Protein AF-A0A928X9R9-F1 (afdb_monomer_lite)

Radius of gyration: 43.51 Å; chains: 1; bounding box: 102×34×97 Å

pLDDT: mean 70.81, std 17.7, range [36.81, 93.69]

Secondary structure (DSSP, 8-state):
-----------S-----------------------TTHHHHHHHHHHHHHHHHHHHHT-------S-S-----------SPPP--EEE-TTS-EEEGGGGTTS--------TT-HHHHHHHHHHHHHHHHHT-----

Sequence (137 aa):
MRIGLRNTLQCVDSVRRAPPSWGRASGAESARKSPSFIPALIRASLILLFVIAAPWAHADERHQNHALLPFIVQPVNESGPAPDIRLKDLDGIERSLSDFRGKTVLLHFWASWCEPCRQEFPALSKLASISGTKAWS

Foldseek 3Di:
DDDDDDDDDDDDDDDDDDDDDDDDDDDDDPPPDPDPCVVVVVVVVVVVCCVVPVVVVPPPPPPDPDDPDCPVPPPPPDPDDDDFDWDQAPVRDIDTPVVQPPHDDDDDDDDPPPPVVVVCVVVVVVVCVVVVHDDGD

Structure (mmCIF, N/CA/C/O backbone):
data_AF-A0A928X9R9-F1
#
_entry.id   AF-A0A928X9R9-F1
#
loop_
_atom_site.group_PDB
_atom_site.id
_atom_site.type_symbol
_atom_site.label_atom_id
_atom_site.label_alt_id
_atom_site.label_comp_id
_atom_site.label_asym_id
_atom_site.label_entity_id
_atom_site.label_seq_id
_atom_site.pdbx_PDB_ins_code
_atom_site.Cartn_x
_atom_site.Cartn_y
_atom_site.Cartn_z
_atom_site.occupancy
_atom_site.B_iso_or_equiv
_atom_site.auth_seq_id
_atom_site.auth_comp_id
_atom_site.auth_asym_id
_atom_site.auth_atom_id
_atom_site.pdbx_PDB_model_num
ATOM 1 N N . MET A 1 1 ? 81.973 -6.493 -27.298 1.00 36.81 1 MET A N 1
ATOM 2 C CA . MET A 1 1 ? 83.191 -6.224 -28.091 1.00 36.81 1 MET A CA 1
ATOM 3 C C . MET A 1 1 ? 82.766 -5.862 -29.511 1.00 36.81 1 MET A C 1
ATOM 5 O O . MET A 1 1 ? 82.230 -6.709 -30.207 1.00 36.81 1 MET A O 1
ATOM 9 N N . ARG A 1 2 ? 82.867 -4.581 -29.892 1.00 49.31 2 ARG A N 1
ATOM 10 C CA . ARG A 1 2 ? 82.654 -4.102 -31.271 1.00 49.31 2 ARG A CA 1
ATOM 11 C C . ARG A 1 2 ? 83.904 -4.416 -32.082 1.00 49.31 2 ARG A C 1
ATOM 13 O O . ARG A 1 2 ? 84.927 -3.861 -31.707 1.00 49.31 2 ARG A O 1
ATOM 20 N N . ILE A 1 3 ? 83.809 -5.159 -33.185 1.00 44.78 3 ILE A N 1
ATOM 21 C CA . ILE A 1 3 ? 84.692 -5.000 -34.356 1.00 44.78 3 ILE A CA 1
ATOM 22 C C . ILE A 1 3 ? 83.902 -5.428 -35.606 1.00 44.78 3 ILE A C 1
ATOM 24 O O . ILE A 1 3 ? 83.446 -6.563 -35.691 1.00 44.78 3 ILE A O 1
ATOM 28 N N . GLY A 1 4 ? 83.696 -4.504 -36.547 1.00 44.50 4 GLY A N 1
ATOM 29 C CA . GLY A 1 4 ? 83.251 -4.801 -37.915 1.00 44.50 4 GLY A CA 1
ATOM 30 C C . GLY A 1 4 ? 84.424 -4.764 -38.892 1.00 44.50 4 GLY A C 1
ATOM 31 O O . GLY A 1 4 ? 85.479 -4.293 -38.497 1.00 44.50 4 GLY A O 1
ATOM 32 N N . LEU A 1 5 ? 84.218 -5.214 -40.139 1.00 45.34 5 LEU A N 1
ATOM 33 C CA . LEU A 1 5 ? 84.987 -4.918 -41.375 1.00 45.34 5 LEU A CA 1
ATOM 34 C C . LEU A 1 5 ? 84.388 -5.794 -42.506 1.00 45.34 5 LEU A C 1
ATOM 36 O O . LEU A 1 5 ? 84.418 -7.011 -42.415 1.00 45.34 5 LEU A O 1
ATOM 40 N N . ARG A 1 6 ? 83.550 -5.270 -43.410 1.00 52.66 6 ARG A N 1
ATOM 41 C CA . ARG A 1 6 ? 83.876 -4.758 -44.762 1.00 52.66 6 ARG A CA 1
ATOM 42 C C . ARG A 1 6 ? 84.756 -5.674 -45.648 1.00 52.66 6 ARG A C 1
ATOM 44 O O . ARG A 1 6 ? 85.968 -5.661 -45.514 1.00 52.66 6 ARG A O 1
ATOM 51 N N . ASN A 1 7 ? 84.084 -6.312 -46.619 1.00 56.06 7 ASN A N 1
ATOM 52 C CA . ASN A 1 7 ? 84.258 -6.158 -48.080 1.00 56.06 7 ASN A CA 1
ATOM 53 C C . ASN A 1 7 ? 85.589 -6.576 -48.742 1.00 56.06 7 ASN A C 1
ATOM 55 O O . ASN A 1 7 ? 86.542 -5.830 -48.590 1.00 56.06 7 ASN A O 1
ATOM 59 N N . THR A 1 8 ? 85.598 -7.624 -49.592 1.00 50.47 8 THR A N 1
ATOM 60 C CA . THR A 1 8 ? 86.614 -7.854 -50.663 1.00 50.47 8 THR A CA 1
ATOM 61 C C . THR A 1 8 ? 86.299 -9.059 -51.585 1.00 50.47 8 THR A C 1
ATOM 63 O O . THR A 1 8 ? 87.101 -9.974 -51.684 1.00 50.47 8 THR A O 1
ATOM 66 N N . LEU A 1 9 ? 85.170 -9.086 -52.304 1.00 49.69 9 LEU A N 1
ATOM 67 C CA . LEU A 1 9 ? 85.023 -9.929 -53.518 1.00 49.69 9 LEU A CA 1
ATOM 68 C C . LEU A 1 9 ? 84.020 -9.267 -54.497 1.00 49.69 9 LEU A C 1
ATOM 70 O O . LEU A 1 9 ? 82.897 -9.722 -54.668 1.00 49.69 9 LEU A O 1
ATOM 74 N N . GLN A 1 10 ? 84.275 -8.053 -54.994 1.00 46.72 10 GLN A N 1
ATOM 75 C CA . GLN A 1 10 ? 84.737 -7.827 -56.380 1.00 46.72 10 GLN A CA 1
ATOM 76 C C . GLN A 1 10 ? 85.434 -9.036 -57.031 1.00 46.72 10 GLN A C 1
ATOM 78 O O . GLN A 1 10 ? 86.386 -9.541 -56.451 1.00 46.72 10 GLN A O 1
ATOM 83 N N . CYS A 1 11 ? 85.033 -9.439 -58.249 1.00 41.41 11 CYS A N 1
ATOM 84 C CA . CYS A 1 11 ? 85.947 -9.351 -59.413 1.00 41.41 11 CYS A CA 1
ATOM 85 C C . CYS A 1 11 ? 85.456 -9.908 -60.768 1.00 41.41 11 CYS A C 1
ATOM 87 O O . CYS A 1 11 ? 86.131 -9.656 -61.757 1.00 41.41 11 CYS A O 1
ATOM 89 N N . VAL A 1 12 ? 84.341 -10.624 -60.896 1.00 51.81 12 VAL A N 1
ATOM 90 C CA . VAL A 1 12 ? 83.940 -11.244 -62.184 1.00 51.81 12 VAL A CA 1
ATOM 91 C C . VAL A 1 12 ? 82.414 -11.177 -62.244 1.00 51.81 12 VAL A C 1
ATOM 93 O O . VAL A 1 12 ? 81.764 -11.804 -61.430 1.00 51.81 12 VAL A O 1
ATOM 96 N N . ASP A 1 13 ? 81.759 -10.243 -62.928 1.00 43.81 13 ASP A N 1
ATOM 97 C CA . ASP A 1 13 ? 81.485 -10.320 -64.366 1.00 43.81 13 ASP A CA 1
ATOM 98 C C . ASP A 1 13 ? 81.174 -8.923 -64.924 1.00 43.81 13 ASP A C 1
ATOM 100 O O . ASP A 1 13 ? 80.100 -8.605 -65.441 1.00 43.81 13 ASP A O 1
ATOM 104 N N . SER A 1 14 ? 82.168 -8.044 -64.839 1.00 52.53 14 SER A N 1
ATOM 105 C CA . SER A 1 14 ? 82.281 -6.988 -65.833 1.00 52.53 14 SER A CA 1
ATOM 106 C C . SER A 1 14 ? 82.272 -7.612 -67.238 1.00 52.53 14 SER A C 1
ATOM 108 O O . SER A 1 14 ? 82.930 -8.627 -67.454 1.00 52.53 14 SER A O 1
ATOM 110 N N . VAL A 1 15 ? 81.685 -6.902 -68.203 1.00 57.12 15 VAL A N 1
ATOM 111 C CA . VAL A 1 15 ? 81.973 -7.015 -69.648 1.00 57.12 15 VAL A CA 1
ATOM 112 C C . VAL A 1 15 ? 81.149 -8.056 -70.420 1.00 57.12 15 VAL A C 1
ATOM 114 O O . VAL A 1 15 ? 81.605 -9.172 -70.659 1.00 57.12 15 VAL A O 1
ATOM 117 N N . ARG A 1 16 ? 79.986 -7.603 -70.934 1.00 46.47 16 ARG A N 1
ATOM 118 C CA . ARG A 1 16 ? 79.451 -7.762 -72.321 1.00 46.47 16 ARG A CA 1
ATOM 119 C C . ARG A 1 16 ? 77.914 -7.619 -72.277 1.00 46.47 16 ARG A C 1
ATOM 121 O O . ARG A 1 16 ? 77.281 -8.400 -71.595 1.00 46.47 16 ARG A O 1
ATOM 128 N N . ARG A 1 17 ? 77.179 -6.739 -72.964 1.00 46.59 17 ARG A N 1
ATOM 129 C CA . ARG A 1 17 ? 77.361 -5.741 -74.033 1.00 46.59 17 ARG A CA 1
ATOM 130 C C . ARG A 1 17 ? 76.113 -4.842 -73.974 1.00 46.59 17 ARG A C 1
ATOM 132 O O . ARG A 1 17 ? 75.012 -5.373 -73.867 1.00 46.59 17 ARG A O 1
ATOM 139 N N . ALA A 1 18 ? 76.262 -3.529 -74.109 1.00 53.03 18 ALA A N 1
ATOM 140 C CA . ALA A 1 18 ? 75.143 -2.646 -74.444 1.00 53.03 18 ALA A CA 1
ATOM 141 C C . ALA A 1 18 ? 75.068 -2.473 -75.974 1.00 53.03 18 ALA A C 1
ATOM 143 O O . ALA A 1 18 ? 76.117 -2.251 -76.584 1.00 53.03 18 ALA A O 1
ATOM 144 N N . PRO A 1 19 ? 73.878 -2.539 -76.599 1.00 49.75 19 PRO A N 1
ATOM 145 C CA . PRO A 1 19 ? 73.625 -1.921 -77.894 1.00 49.75 19 PRO A CA 1
ATOM 146 C C . PRO A 1 19 ? 72.643 -0.732 -77.767 1.00 49.75 19 PRO A C 1
ATOM 148 O O . PRO A 1 19 ? 72.103 -0.482 -76.687 1.00 49.75 19 PRO A O 1
ATOM 151 N N . PRO A 1 20 ? 72.497 0.071 -78.834 1.00 54.78 20 PRO A N 1
ATOM 152 C CA . PRO A 1 20 ? 72.405 1.517 -78.708 1.00 54.78 20 PRO A CA 1
ATOM 153 C C . PRO A 1 20 ? 70.973 2.061 -78.691 1.00 54.78 20 PRO A C 1
ATOM 155 O O . PRO A 1 20 ? 70.023 1.430 -79.142 1.00 54.78 20 PRO A O 1
ATOM 158 N N . SER A 1 21 ? 70.889 3.282 -78.160 1.00 70.69 21 SER A N 1
ATOM 159 C CA . SER A 1 21 ? 69.914 4.341 -78.431 1.00 70.69 21 SER A CA 1
ATOM 160 C C . SER A 1 21 ? 68.783 4.038 -79.423 1.00 70.69 21 SER A C 1
ATOM 162 O O . SER A 1 21 ? 69.029 3.896 -80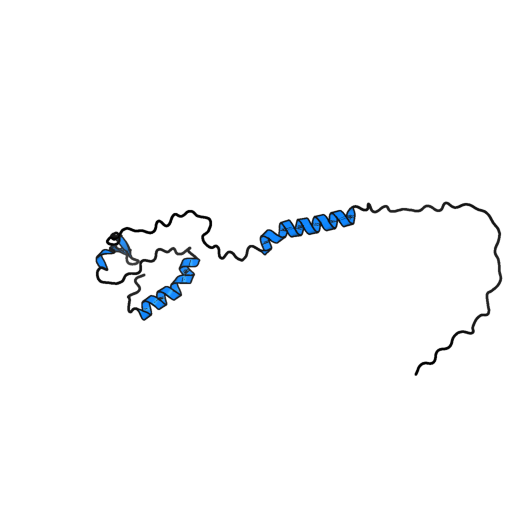.615 1.00 70.69 21 SER A O 1
ATOM 164 N N . TRP A 1 22 ? 67.551 4.089 -78.919 1.00 45.06 22 TRP A N 1
ATOM 165 C CA . TRP A 1 22 ? 66.394 4.891 -79.360 1.00 45.06 22 TRP A CA 1
ATOM 166 C C . TRP A 1 22 ? 65.215 4.305 -78.570 1.00 45.06 22 TRP A C 1
ATOM 168 O O . TRP A 1 22 ? 64.933 3.123 -78.655 1.00 45.06 22 TRP A O 1
ATOM 178 N N . GLY A 1 23 ? 64.579 5.001 -77.642 1.00 42.28 23 GLY A N 1
ATOM 179 C CA . GLY A 1 23 ? 63.869 6.241 -77.866 1.00 42.28 23 GLY A CA 1
ATOM 180 C C . GLY A 1 23 ? 62.445 6.042 -77.341 1.00 42.28 23 GLY A C 1
ATOM 181 O O . GLY A 1 23 ? 61.808 5.045 -77.644 1.00 42.28 23 GLY A O 1
ATOM 182 N N . ARG A 1 24 ? 61.972 7.038 -76.589 1.00 47.50 24 ARG A N 1
ATOM 183 C CA . ARG A 1 24 ? 60.562 7.373 -76.347 1.00 47.50 24 ARG A CA 1
ATOM 184 C C . ARG A 1 24 ? 59.714 6.385 -75.524 1.00 47.50 24 ARG A C 1
ATOM 186 O O . ARG A 1 24 ? 59.323 5.307 -75.949 1.00 47.50 24 ARG A O 1
ATOM 193 N N . ALA A 1 25 ? 59.374 6.876 -74.337 1.00 50.56 25 ALA A N 1
ATOM 194 C CA . ALA A 1 25 ? 58.338 6.393 -73.445 1.00 50.56 25 ALA A CA 1
ATOM 195 C C . ALA A 1 25 ? 56.991 6.138 -74.138 1.00 50.56 25 ALA A C 1
ATOM 197 O O . ALA A 1 25 ? 56.527 6.993 -74.889 1.00 50.56 25 ALA A O 1
ATOM 198 N N . SER A 1 26 ? 56.351 5.026 -73.764 1.00 53.81 26 SER A N 1
ATOM 199 C CA . SER A 1 26 ? 54.932 4.960 -73.369 1.00 53.81 26 SER A CA 1
ATOM 200 C C . SER A 1 26 ? 54.553 3.501 -73.075 1.00 53.81 26 SER A C 1
ATOM 202 O O . SER A 1 26 ? 53.964 2.817 -73.909 1.00 53.81 26 SER A O 1
ATOM 204 N N . GLY A 1 27 ? 54.937 3.009 -71.894 1.00 38.09 27 GLY A N 1
ATOM 205 C CA . GLY A 1 27 ? 54.421 1.763 -71.325 1.00 38.09 27 GLY A CA 1
ATOM 206 C C . GLY A 1 27 ? 53.227 2.091 -70.436 1.00 38.09 27 GLY A C 1
ATOM 207 O O . GLY A 1 27 ? 53.345 2.910 -69.531 1.00 38.09 27 GLY A O 1
ATOM 208 N N . ALA A 1 28 ? 52.076 1.513 -70.758 1.00 46.28 28 ALA A N 1
ATOM 209 C CA . ALA A 1 28 ? 50.783 1.812 -70.169 1.00 46.28 28 ALA A CA 1
ATOM 210 C C . ALA A 1 28 ? 50.747 1.593 -68.646 1.00 46.28 28 ALA A C 1
ATOM 212 O O . ALA A 1 28 ? 50.802 0.464 -68.160 1.00 46.28 28 ALA A O 1
ATOM 213 N N . GLU A 1 29 ? 50.559 2.686 -67.910 1.00 45.59 29 GLU A N 1
ATOM 214 C CA . GLU A 1 29 ? 50.042 2.688 -66.545 1.00 45.59 29 GLU A CA 1
ATOM 215 C C . GLU A 1 29 ? 48.622 2.091 -66.585 1.00 45.59 29 GLU A C 1
ATOM 217 O O . GLU A 1 29 ? 47.649 2.773 -66.917 1.00 45.59 29 GLU A O 1
ATOM 222 N N . SER A 1 30 ? 48.473 0.798 -66.278 1.00 45.53 30 SER A N 1
ATOM 223 C CA . SER A 1 30 ? 47.163 0.211 -65.968 1.00 45.53 30 SER A CA 1
ATOM 224 C C . SER A 1 30 ? 46.750 0.689 -64.576 1.00 45.53 30 SER A C 1
ATOM 226 O O . SER A 1 30 ? 46.793 -0.037 -63.583 1.00 45.53 30 SER A O 1
ATOM 228 N N . ALA A 1 31 ? 46.395 1.971 -64.515 1.00 47.78 31 ALA A N 1
ATOM 229 C CA . ALA A 1 31 ? 45.822 2.640 -63.369 1.00 47.78 31 ALA A CA 1
ATOM 230 C C . ALA A 1 31 ? 44.479 1.980 -63.034 1.00 47.78 31 ALA A C 1
ATOM 232 O O . ALA A 1 31 ? 43.419 2.364 -63.538 1.00 47.78 31 ALA A O 1
ATOM 233 N N . ARG A 1 32 ? 44.504 0.976 -62.152 1.00 56.53 32 ARG A N 1
ATOM 234 C CA . ARG A 1 32 ? 43.298 0.454 -61.505 1.00 56.53 32 ARG A CA 1
ATOM 235 C C . ARG A 1 32 ? 42.870 1.470 -60.444 1.00 56.53 32 ARG A C 1
ATOM 237 O O . ARG A 1 32 ? 43.180 1.368 -59.265 1.00 56.53 32 ARG A O 1
ATOM 244 N N . LYS A 1 33 ? 42.214 2.512 -60.949 1.00 47.78 33 LYS A N 1
ATOM 245 C CA . LYS A 1 33 ? 41.627 3.668 -60.273 1.00 47.78 33 LYS A CA 1
ATOM 246 C C . LYS A 1 33 ? 40.673 3.214 -59.160 1.00 47.78 33 LYS A C 1
ATOM 248 O O . LYS A 1 33 ? 39.486 3.030 -59.410 1.00 47.78 33 LYS A O 1
ATOM 253 N N . SER A 1 34 ? 41.158 3.042 -57.931 1.00 54.09 34 SER A N 1
ATOM 254 C CA . SER A 1 34 ? 40.269 3.038 -56.766 1.00 54.09 34 SER A CA 1
ATOM 255 C C . SER A 1 34 ? 39.823 4.485 -56.526 1.00 54.09 34 SER A C 1
ATOM 257 O O . SER A 1 34 ? 40.684 5.333 -56.270 1.00 54.09 34 SER A O 1
ATOM 259 N N . PRO A 1 35 ? 38.529 4.824 -56.644 1.00 53.59 35 PRO A N 1
ATOM 260 C CA . PRO A 1 35 ? 38.079 6.182 -56.390 1.00 53.59 35 PRO A CA 1
ATOM 261 C C . PRO A 1 35 ? 38.334 6.523 -54.917 1.00 53.59 35 PRO A C 1
ATOM 263 O O . PRO A 1 35 ? 37.994 5.761 -54.013 1.00 53.59 35 PRO A O 1
ATOM 266 N N . SER A 1 36 ? 38.924 7.688 -54.678 1.00 63.84 36 SER A N 1
ATOM 267 C CA . SER A 1 36 ? 39.335 8.255 -53.384 1.00 63.84 36 SER A CA 1
ATOM 268 C C . SER A 1 36 ? 38.197 8.488 -52.368 1.00 63.84 36 SER A C 1
ATOM 270 O O . SER A 1 36 ? 38.413 9.090 -51.321 1.00 63.84 36 SER A O 1
ATOM 272 N N . PHE A 1 37 ? 36.995 7.972 -52.631 1.00 58.22 37 PHE A N 1
ATOM 273 C CA . PHE A 1 37 ? 35.806 8.081 -51.783 1.00 58.22 37 PHE A CA 1
ATOM 274 C C . PHE A 1 37 ? 35.624 6.891 -50.828 1.00 58.22 37 PHE A C 1
ATOM 276 O O . PHE A 1 37 ? 34.941 7.016 -49.816 1.00 58.22 37 PHE A O 1
ATOM 283 N N . ILE A 1 38 ? 36.274 5.754 -51.096 1.00 62.66 38 ILE A N 1
ATOM 284 C CA . ILE A 1 38 ? 36.155 4.525 -50.292 1.00 62.66 38 ILE A CA 1
ATOM 285 C C . ILE A 1 38 ? 36.508 4.733 -48.799 1.00 62.66 38 ILE A C 1
ATOM 287 O O . ILE A 1 38 ? 35.707 4.334 -47.953 1.00 62.66 38 ILE A O 1
ATOM 291 N N . PRO A 1 39 ? 37.620 5.397 -48.410 1.00 72.19 39 PRO A N 1
ATOM 292 C CA . PRO A 1 39 ? 37.939 5.576 -46.988 1.00 72.19 39 PRO A CA 1
ATOM 293 C C . PRO A 1 39 ? 36.998 6.562 -46.278 1.00 72.19 39 PRO A C 1
ATOM 295 O O . PRO A 1 39 ? 36.767 6.435 -45.076 1.00 72.19 39 PRO A O 1
ATOM 298 N N . ALA A 1 40 ? 36.429 7.527 -47.009 1.00 76.94 40 ALA A N 1
ATOM 299 C CA . ALA A 1 40 ? 35.461 8.478 -46.467 1.00 76.94 40 ALA A CA 1
ATOM 300 C C . ALA A 1 40 ? 34.103 7.809 -46.208 1.00 76.94 40 ALA A C 1
ATOM 302 O O . ALA A 1 40 ? 33.502 8.031 -45.161 1.00 76.94 40 ALA A O 1
ATOM 303 N N . LEU A 1 41 ? 33.662 6.930 -47.112 1.00 83.69 41 LEU A N 1
ATOM 304 C CA . LEU A 1 41 ? 32.407 6.188 -46.977 1.00 83.69 41 LEU A CA 1
ATOM 305 C C . LEU A 1 41 ? 32.462 5.134 -45.864 1.00 83.69 41 LEU A C 1
ATOM 307 O O . LEU A 1 41 ? 31.485 4.968 -45.135 1.00 83.69 41 LEU A O 1
ATOM 311 N N . ILE A 1 42 ? 33.610 4.472 -45.678 1.00 86.38 42 ILE A N 1
ATOM 312 C CA . ILE A 1 42 ? 33.817 3.533 -44.564 1.00 86.38 42 ILE A CA 1
ATOM 313 C C . ILE A 1 42 ? 33.801 4.282 -43.227 1.00 86.38 42 ILE A C 1
ATOM 315 O O . ILE A 1 42 ? 33.113 3.861 -42.302 1.00 86.38 42 ILE A O 1
ATOM 319 N N . ARG A 1 43 ? 34.487 5.429 -43.122 1.00 84.00 43 ARG A N 1
ATOM 320 C CA . ARG A 1 43 ? 34.462 6.262 -41.906 1.00 84.00 43 ARG A CA 1
ATOM 321 C C . ARG A 1 43 ? 33.069 6.799 -41.598 1.00 84.00 43 ARG A C 1
ATOM 323 O O . ARG A 1 43 ? 32.631 6.697 -40.458 1.00 84.00 43 ARG A O 1
ATOM 330 N N . ALA A 1 44 ? 32.364 7.318 -42.601 1.00 88.69 44 ALA A N 1
ATOM 331 C CA . ALA A 1 44 ? 30.994 7.792 -42.441 1.00 88.69 44 ALA A CA 1
ATOM 332 C C . ALA A 1 44 ? 30.048 6.657 -42.021 1.00 88.69 44 ALA A C 1
ATOM 334 O O . ALA A 1 44 ? 29.227 6.857 -41.134 1.00 88.69 44 ALA A O 1
ATOM 335 N N . SER A 1 45 ? 30.211 5.453 -42.581 1.00 88.56 45 SER A N 1
ATOM 336 C CA . SER A 1 45 ? 29.417 4.281 -42.191 1.00 88.56 45 SER A CA 1
ATOM 337 C C . SER A 1 45 ? 29.725 3.810 -40.773 1.00 88.56 45 SER A C 1
ATOM 339 O O . SER A 1 45 ? 28.802 3.472 -40.048 1.00 88.56 45 SER A O 1
ATOM 341 N N . LEU A 1 46 ? 30.990 3.820 -40.340 1.00 89.81 46 LEU A N 1
ATOM 342 C CA . LEU A 1 46 ? 31.357 3.466 -38.964 1.00 89.81 46 LEU A CA 1
ATOM 343 C C . LEU A 1 46 ? 30.814 4.480 -37.951 1.00 89.81 46 LEU A C 1
ATOM 345 O O . LEU A 1 46 ? 30.308 4.078 -36.909 1.00 89.81 46 LEU A O 1
ATOM 349 N N . ILE A 1 47 ? 30.865 5.777 -38.271 1.00 87.00 47 ILE A N 1
ATOM 350 C CA . ILE A 1 47 ? 30.269 6.833 -37.441 1.00 87.00 47 ILE A CA 1
ATOM 351 C C . ILE A 1 47 ? 28.748 6.668 -37.391 1.00 87.00 47 ILE A C 1
ATOM 353 O O . ILE A 1 47 ? 28.168 6.709 -36.313 1.00 87.00 47 ILE A O 1
ATOM 357 N N . LEU A 1 48 ? 28.102 6.429 -38.534 1.00 86.19 48 LEU A N 1
ATOM 358 C CA . LEU A 1 48 ? 26.658 6.232 -38.608 1.00 86.19 48 LEU A CA 1
ATOM 359 C C . LEU A 1 48 ? 26.222 4.981 -37.835 1.00 86.19 48 LEU A C 1
ATOM 361 O O . LEU A 1 48 ? 25.274 5.046 -37.063 1.00 86.19 48 LEU A O 1
ATOM 365 N N . LEU A 1 49 ? 26.941 3.867 -37.980 1.00 85.00 49 LEU A N 1
ATOM 366 C CA . LEU A 1 49 ? 26.695 2.648 -37.212 1.00 85.00 49 LEU A CA 1
ATOM 367 C C . LEU A 1 49 ? 26.892 2.888 -35.718 1.00 85.00 49 LEU A C 1
ATOM 369 O O . LEU A 1 49 ? 26.056 2.451 -34.946 1.00 85.00 49 LEU A O 1
ATOM 373 N N . PHE A 1 50 ? 27.928 3.619 -35.305 1.00 81.38 50 PHE A N 1
ATOM 374 C CA . PHE A 1 50 ? 28.151 3.957 -33.899 1.00 81.38 50 PHE A CA 1
ATOM 375 C C . PHE A 1 50 ? 27.048 4.866 -33.339 1.00 81.38 50 PHE A C 1
ATOM 377 O O . PHE A 1 50 ? 26.593 4.647 -32.226 1.00 81.38 50 PHE A O 1
ATOM 384 N N . VAL A 1 51 ? 26.552 5.836 -34.112 1.00 82.00 51 VAL A N 1
ATOM 385 C CA . VAL A 1 51 ? 25.462 6.742 -33.698 1.00 82.00 51 VAL A CA 1
ATOM 386 C C . VAL A 1 51 ? 24.101 6.044 -33.680 1.00 82.00 51 VAL A C 1
ATOM 388 O O . VAL A 1 51 ? 23.279 6.341 -32.822 1.00 82.00 51 VAL A O 1
ATOM 391 N N . ILE A 1 52 ? 23.854 5.103 -34.592 1.00 77.19 52 ILE A N 1
ATOM 392 C CA . ILE A 1 52 ? 22.640 4.273 -34.592 1.00 77.19 52 ILE A CA 1
ATOM 393 C C . ILE A 1 52 ? 22.740 3.177 -33.518 1.00 77.19 52 ILE A C 1
ATOM 395 O O . ILE A 1 52 ? 21.713 2.723 -33.012 1.00 77.19 52 ILE A O 1
ATOM 399 N N . ALA A 1 53 ? 23.961 2.774 -33.137 1.00 69.12 53 ALA A N 1
ATOM 400 C CA . ALA A 1 53 ? 24.202 1.725 -32.156 1.00 69.12 53 ALA A CA 1
ATOM 401 C C . ALA A 1 53 ? 24.310 2.188 -30.695 1.00 69.12 53 ALA A C 1
ATOM 403 O O . ALA A 1 53 ? 23.873 1.505 -29.772 1.00 69.12 53 ALA A O 1
ATOM 404 N N . ALA A 1 54 ? 24.867 3.370 -30.463 1.00 62.34 54 ALA A N 1
ATOM 405 C CA . ALA A 1 54 ? 25.033 3.932 -29.129 1.00 62.34 54 ALA A CA 1
ATOM 406 C C . ALA A 1 54 ? 23.719 4.122 -28.336 1.00 62.34 54 ALA A C 1
ATOM 408 O O . ALA A 1 54 ? 23.758 3.962 -27.114 1.00 62.34 54 ALA A O 1
ATOM 409 N N . PRO A 1 55 ? 22.549 4.388 -28.957 1.00 63.28 55 PRO A N 1
ATOM 410 C CA . PRO A 1 55 ? 21.293 4.513 -28.228 1.00 63.28 55 PRO A CA 1
ATOM 411 C C . PRO A 1 55 ? 20.856 3.231 -27.511 1.00 63.28 55 PRO A C 1
ATOM 413 O O . PRO A 1 55 ? 20.118 3.330 -26.537 1.00 63.28 55 PRO A O 1
ATOM 416 N N . TRP A 1 56 ? 21.300 2.041 -27.943 1.00 56.41 56 TRP A N 1
ATOM 417 C CA . TRP A 1 56 ? 20.991 0.788 -27.239 1.00 56.41 56 TRP A CA 1
ATOM 418 C C . TRP A 1 56 ? 22.047 0.370 -26.211 1.00 56.41 56 TRP A C 1
ATOM 420 O O . TRP A 1 56 ? 21.736 -0.424 -25.330 1.00 56.41 56 TRP A O 1
ATOM 430 N N . ALA A 1 57 ? 23.258 0.936 -26.255 1.00 57.44 57 ALA A N 1
ATOM 431 C CA . ALA A 1 57 ? 24.310 0.656 -25.271 1.00 57.44 57 ALA A CA 1
ATOM 432 C C . ALA A 1 57 ? 24.207 1.512 -23.988 1.00 57.44 57 ALA A C 1
ATOM 434 O O . ALA A 1 57 ? 24.788 1.152 -22.971 1.00 57.44 57 ALA A O 1
ATOM 435 N N . HIS A 1 58 ? 23.440 2.607 -24.014 1.00 54.94 58 HIS A N 1
ATOM 436 C CA . HIS A 1 58 ? 23.106 3.427 -22.836 1.00 54.94 58 HIS A CA 1
ATOM 437 C C . HIS A 1 58 ? 21.642 3.263 -22.390 1.00 54.94 58 HIS A C 1
ATOM 439 O O . HIS A 1 58 ? 21.081 4.137 -21.732 1.00 54.94 58 HIS A O 1
ATOM 445 N N . ALA A 1 59 ? 21.001 2.151 -22.754 1.00 52.88 59 ALA A N 1
ATOM 446 C CA . ALA A 1 59 ? 19.626 1.840 -22.365 1.00 52.88 59 ALA A CA 1
ATOM 447 C C . ALA A 1 59 ? 19.536 0.872 -21.168 1.00 52.88 59 ALA A C 1
ATOM 449 O O . ALA A 1 59 ? 18.531 0.181 -21.031 1.00 52.88 59 ALA A O 1
ATOM 450 N N . ASP A 1 60 ? 20.550 0.840 -20.295 1.00 58.25 60 ASP A N 1
ATOM 451 C CA . ASP A 1 60 ? 20.505 0.101 -19.023 1.00 58.25 60 ASP A CA 1
ATOM 452 C C . ASP A 1 60 ? 20.989 0.945 -17.832 1.00 58.25 60 ASP A C 1
ATOM 454 O O . ASP A 1 60 ? 21.826 0.544 -17.039 1.00 58.25 60 ASP A O 1
ATOM 458 N N . GLU A 1 61 ? 20.458 2.163 -17.712 1.00 59.03 61 GLU A N 1
ATOM 459 C CA . GLU A 1 61 ? 20.416 2.921 -16.451 1.00 59.03 61 GLU A CA 1
ATOM 460 C C . GLU A 1 61 ? 19.027 3.556 -16.297 1.00 59.03 61 GLU A C 1
ATOM 462 O O . GLU A 1 61 ? 18.848 4.744 -16.028 1.00 59.03 61 GLU A O 1
ATOM 467 N N . ARG A 1 62 ? 17.986 2.733 -16.465 1.00 49.25 62 ARG A N 1
ATOM 468 C CA . ARG A 1 62 ? 16.592 3.085 -16.159 1.00 49.25 62 ARG A CA 1
ATOM 469 C C . ARG A 1 62 ? 16.328 3.078 -14.641 1.00 49.25 62 ARG A C 1
ATOM 471 O O . ARG A 1 62 ? 15.298 2.596 -14.182 1.00 49.25 62 ARG A O 1
ATOM 478 N N . HIS A 1 63 ? 17.193 3.735 -13.865 1.00 53.88 63 HIS A N 1
ATOM 479 C CA . HIS A 1 63 ? 16.768 4.403 -12.633 1.00 53.88 63 HIS A CA 1
ATOM 480 C C . HIS A 1 63 ? 15.891 5.603 -13.040 1.00 53.88 63 HIS A C 1
ATOM 482 O O . HIS A 1 63 ? 16.301 6.762 -12.974 1.00 53.88 63 HIS A O 1
ATOM 488 N N . GLN A 1 64 ? 14.691 5.324 -13.565 1.00 56.16 64 GLN A N 1
ATOM 489 C CA . GLN A 1 64 ? 13.731 6.343 -13.983 1.00 56.16 64 GLN A CA 1
ATOM 490 C C . GLN A 1 64 ? 13.068 6.969 -12.765 1.00 56.16 64 GLN A C 1
ATOM 492 O O . GLN A 1 64 ? 11.927 6.689 -12.407 1.00 56.16 64 GLN A O 1
ATOM 497 N N . ASN A 1 65 ? 13.811 7.903 -12.191 1.00 53.59 65 ASN A N 1
ATOM 498 C CA . ASN A 1 65 ? 13.285 9.098 -11.569 1.00 53.59 65 ASN A CA 1
ATOM 499 C C . ASN A 1 65 ? 12.219 9.725 -12.492 1.00 53.59 65 ASN A C 1
ATOM 501 O O . ASN A 1 65 ? 12.527 10.330 -13.515 1.00 53.59 65 ASN A O 1
ATOM 505 N N . HIS A 1 66 ? 10.947 9.470 -12.191 1.00 55.47 66 HIS A N 1
ATOM 506 C CA . HIS A 1 66 ? 9.918 10.463 -11.858 1.00 55.47 66 HIS A CA 1
ATOM 507 C C . HIS A 1 66 ? 10.195 11.930 -12.259 1.00 55.47 66 HIS A C 1
ATOM 509 O O . HIS A 1 66 ? 10.151 12.817 -11.413 1.00 55.47 66 HIS A O 1
ATOM 515 N N . ALA A 1 67 ? 10.449 12.218 -13.536 1.00 55.81 67 ALA A N 1
ATOM 516 C CA . ALA A 1 67 ? 10.614 13.604 -13.988 1.00 55.81 67 ALA A CA 1
ATOM 517 C C . ALA A 1 67 ? 9.670 14.036 -15.120 1.00 55.81 67 ALA A C 1
ATOM 519 O O . ALA A 1 67 ? 9.673 15.212 -15.459 1.00 55.81 67 ALA A O 1
ATOM 520 N N . LEU A 1 68 ? 8.854 13.147 -15.707 1.00 56.84 68 LEU A N 1
ATOM 521 C CA . LEU A 1 68 ? 8.060 13.497 -16.904 1.00 56.84 68 LEU A CA 1
ATOM 522 C C . LEU A 1 68 ? 6.578 13.097 -16.871 1.00 56.84 68 LEU A C 1
ATOM 524 O O . LEU A 1 68 ? 5.883 13.274 -17.869 1.00 56.84 68 LEU A O 1
ATOM 528 N N . LEU A 1 69 ? 6.057 12.625 -15.738 1.00 60.81 69 LEU A N 1
ATOM 529 C CA . LEU A 1 69 ? 4.613 12.640 -15.516 1.00 60.81 69 LEU A CA 1
ATOM 530 C C . LEU A 1 69 ? 4.292 13.825 -14.604 1.00 60.81 69 LEU A C 1
ATOM 532 O O . LEU A 1 69 ? 4.708 13.797 -13.446 1.00 60.81 69 LEU A O 1
ATOM 536 N N . PRO A 1 70 ? 3.479 14.808 -15.033 1.00 53.53 70 PRO A N 1
ATOM 537 C CA . PRO A 1 70 ? 2.674 15.570 -14.097 1.00 53.53 70 PRO A CA 1
ATOM 538 C C . PRO A 1 70 ? 1.556 14.641 -13.597 1.00 53.53 70 PRO A C 1
ATOM 540 O O . PRO A 1 70 ? 0.372 14.908 -13.779 1.00 53.53 70 PRO A O 1
ATOM 543 N N . PHE A 1 71 ? 1.918 13.509 -12.980 1.00 60.72 71 PHE A N 1
ATOM 544 C CA . PHE A 1 71 ? 1.042 12.920 -11.986 1.00 60.72 71 PHE A CA 1
ATOM 545 C C . PHE A 1 71 ? 1.124 13.910 -10.838 1.00 60.72 71 PHE A C 1
ATOM 547 O O . PHE A 1 71 ? 2.081 13.903 -10.065 1.00 60.72 71 PHE A O 1
ATOM 554 N N . ILE A 1 72 ? 0.207 14.876 -10.852 1.00 57.03 72 ILE A N 1
ATOM 555 C CA . ILE A 1 72 ? 0.073 15.869 -9.804 1.00 57.03 72 ILE A CA 1
ATOM 556 C C . ILE A 1 72 ? -0.244 15.065 -8.537 1.00 57.03 72 ILE A C 1
ATOM 558 O O . ILE A 1 72 ? -1.406 14.798 -8.236 1.00 57.03 72 ILE A O 1
ATOM 562 N N . VAL A 1 73 ? 0.786 14.640 -7.801 1.00 61.88 73 VAL A N 1
ATOM 563 C CA . VAL A 1 73 ? 0.636 14.302 -6.392 1.00 61.88 73 VAL A CA 1
ATOM 564 C C . VAL A 1 73 ? 0.318 15.637 -5.747 1.00 61.88 73 VAL A C 1
ATOM 566 O O . VAL A 1 73 ? 1.215 16.405 -5.408 1.00 61.88 73 VAL A O 1
ATOM 569 N N . GLN A 1 74 ? -0.969 15.978 -5.691 1.00 66.81 74 GLN A N 1
ATOM 570 C CA . GLN A 1 74 ? -1.400 17.083 -4.858 1.00 66.81 74 GLN A CA 1
ATOM 571 C C . GLN A 1 74 ? -1.078 16.633 -3.438 1.00 66.81 74 GLN A C 1
ATOM 573 O O . GLN A 1 74 ? -1.599 15.594 -3.017 1.00 66.81 74 GLN A O 1
ATOM 578 N N . PRO A 1 75 ? -0.179 17.322 -2.716 1.00 64.50 75 PRO A N 1
ATOM 579 C CA . PRO A 1 75 ? -0.039 17.039 -1.306 1.00 64.50 75 PRO A CA 1
ATOM 580 C C . PRO A 1 75 ? -1.422 17.265 -0.708 1.00 64.50 75 PRO A C 1
ATOM 582 O O . PRO A 1 75 ? -1.970 18.364 -0.814 1.00 64.50 75 PRO A O 1
ATOM 585 N N . VAL A 1 76 ? -2.014 16.210 -0.149 1.00 69.56 76 VAL A N 1
ATOM 586 C CA . VAL A 1 76 ? -3.229 16.352 0.641 1.00 69.56 76 VAL A CA 1
ATOM 587 C C . VAL A 1 76 ? -2.864 17.266 1.809 1.00 69.56 76 VAL A C 1
ATOM 589 O O . VAL A 1 76 ? -2.164 16.884 2.741 1.00 69.56 76 VAL A O 1
ATOM 592 N N . ASN A 1 77 ? -3.238 18.537 1.688 1.00 66.69 77 ASN A N 1
ATOM 593 C CA . ASN A 1 77 ? -3.094 19.551 2.728 1.00 66.69 77 ASN A CA 1
ATOM 594 C C . ASN A 1 77 ? -4.333 19.579 3.636 1.00 66.69 77 ASN A C 1
ATOM 596 O O . ASN A 1 77 ? -4.457 20.438 4.510 1.00 66.69 77 ASN A O 1
ATOM 600 N N . GLU A 1 78 ? -5.242 18.623 3.439 1.00 64.50 78 GLU A N 1
ATOM 601 C CA . GLU A 1 78 ? -6.419 18.445 4.261 1.00 64.50 78 GLU A CA 1
ATOM 602 C C . GLU A 1 78 ? -5.999 17.888 5.620 1.00 64.50 78 GLU A C 1
ATOM 604 O O . GLU A 1 78 ? -5.611 16.731 5.780 1.00 64.50 78 GLU A O 1
ATOM 609 N N . SER A 1 79 ? -6.072 18.754 6.624 1.00 68.50 79 SER A N 1
ATOM 610 C CA . SER A 1 79 ? -6.029 18.345 8.022 1.00 68.50 79 SER A CA 1
ATOM 611 C C . SER A 1 79 ? -7.379 17.710 8.353 1.00 68.50 79 SER A C 1
ATOM 613 O O . SER A 1 79 ? -8.340 18.406 8.670 1.00 68.50 79 SER A O 1
ATOM 615 N N . GLY A 1 80 ? -7.474 16.391 8.219 1.00 78.56 80 GLY A N 1
ATOM 616 C CA . GLY A 1 80 ? -8.714 15.650 8.422 1.0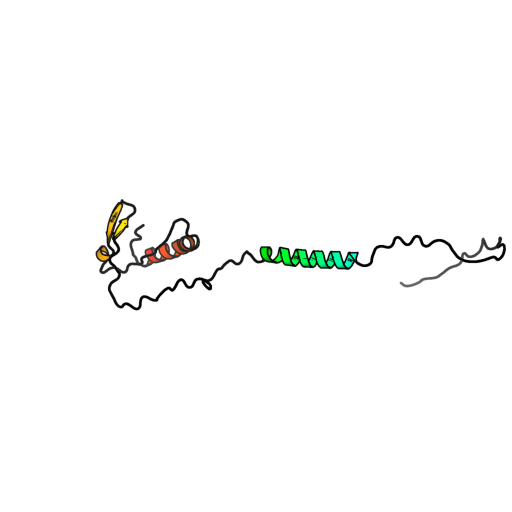0 78.56 80 GLY A CA 1
ATOM 617 C C . GLY A 1 80 ? -8.463 14.173 8.720 1.00 78.56 80 GLY A C 1
ATOM 618 O O . GLY A 1 80 ? -7.349 13.680 8.534 1.00 78.56 80 GLY A O 1
ATOM 619 N N . PRO A 1 81 ? -9.471 13.447 9.232 1.00 83.00 81 PRO A N 1
ATOM 620 C CA . PRO A 1 81 ? -9.365 12.001 9.369 1.00 83.00 81 PRO A CA 1
ATOM 621 C C . PRO A 1 81 ? -9.125 11.365 7.994 1.00 83.00 81 PRO A C 1
ATOM 623 O O . PRO A 1 81 ? -9.694 11.809 6.998 1.00 83.00 81 PRO A O 1
ATOM 626 N N . ALA A 1 82 ? -8.318 10.302 7.949 1.00 85.75 82 ALA A N 1
ATOM 627 C CA . ALA A 1 82 ? -8.166 9.508 6.735 1.00 85.75 82 ALA A CA 1
ATOM 628 C C . ALA A 1 82 ? -9.551 9.040 6.230 1.00 85.75 82 ALA A C 1
ATOM 630 O O . ALA A 1 82 ? -10.400 8.691 7.062 1.00 85.75 82 ALA A O 1
ATOM 631 N N . PRO A 1 83 ? -9.790 9.019 4.904 1.00 87.44 83 PRO A N 1
ATOM 632 C CA . PRO A 1 83 ? -11.035 8.507 4.340 1.00 87.44 83 PRO A CA 1
ATOM 633 C C . PRO A 1 83 ? -11.335 7.091 4.841 1.00 87.44 83 PRO A C 1
ATOM 635 O O . PRO A 1 83 ? -10.424 6.274 4.958 1.00 87.44 83 PRO A O 1
ATOM 638 N N . ASP A 1 84 ? -12.603 6.779 5.118 1.00 91.44 84 ASP A N 1
ATOM 639 C CA . ASP A 1 84 ? -12.992 5.417 5.501 1.00 91.44 84 ASP A CA 1
ATOM 640 C C . ASP A 1 84 ? -13.051 4.531 4.252 1.00 91.44 84 ASP A C 1
ATOM 642 O O . ASP A 1 84 ? -14.054 4.495 3.539 1.00 91.44 84 ASP A O 1
ATOM 646 N N . ILE A 1 85 ? -11.946 3.848 3.956 1.00 90.25 85 ILE A N 1
ATOM 647 C CA . ILE A 1 85 ? -11.878 2.896 2.846 1.00 90.25 85 ILE A CA 1
ATOM 648 C C . ILE A 1 85 ? -12.317 1.524 3.352 1.00 90.25 85 ILE A C 1
ATOM 650 O O . ILE A 1 85 ? -11.838 1.062 4.390 1.00 90.25 85 ILE A O 1
ATOM 654 N N . ARG A 1 86 ? -13.210 0.877 2.596 1.00 92.88 86 ARG A N 1
ATOM 655 C CA . ARG A 1 86 ? -13.704 -0.476 2.862 1.00 92.88 86 ARG A CA 1
ATOM 656 C C . ARG A 1 86 ? -13.247 -1.422 1.769 1.00 92.88 86 ARG A C 1
ATOM 658 O O . ARG A 1 86 ? -13.567 -1.211 0.601 1.00 92.88 86 ARG A O 1
ATOM 665 N N . LEU A 1 87 ? -12.486 -2.443 2.145 1.00 90.06 87 LEU A N 1
ATOM 666 C CA . LEU A 1 87 ? -11.992 -3.470 1.230 1.00 90.06 87 LEU A CA 1
ATOM 667 C C . LEU A 1 87 ? -12.180 -4.849 1.849 1.00 90.06 87 LEU A C 1
ATOM 669 O O . LEU A 1 87 ? -12.212 -4.995 3.068 1.00 90.06 87 LEU A O 1
ATOM 673 N N . LYS A 1 88 ? -12.268 -5.871 1.001 1.00 91.69 88 LYS A N 1
ATOM 674 C CA . LYS A 1 88 ? -12.158 -7.255 1.458 1.00 91.69 88 LYS A CA 1
ATOM 675 C C . LYS A 1 88 ? -10.688 -7.605 1.653 1.00 91.69 88 LYS A C 1
ATOM 677 O O . LYS A 1 88 ? -9.873 -7.278 0.792 1.00 91.69 88 LYS A O 1
ATOM 682 N N . ASP A 1 89 ? -10.378 -8.249 2.769 1.00 89.25 89 ASP A N 1
ATOM 683 C CA . ASP A 1 89 ? -9.070 -8.858 2.998 1.00 89.25 89 ASP A CA 1
ATOM 684 C C . ASP A 1 89 ? -8.919 -10.177 2.213 1.00 89.25 89 ASP A C 1
ATOM 686 O O . ASP A 1 89 ? -9.810 -10.578 1.452 1.00 89.25 89 ASP A O 1
ATOM 690 N N . LEU A 1 90 ? -7.775 -10.848 2.375 1.00 87.69 90 LEU A N 1
ATOM 691 C CA . LEU A 1 90 ? -7.490 -12.119 1.702 1.00 87.69 90 LEU A CA 1
ATOM 692 C C . LEU A 1 90 ? -8.418 -13.264 2.138 1.00 87.69 90 LEU A C 1
ATOM 69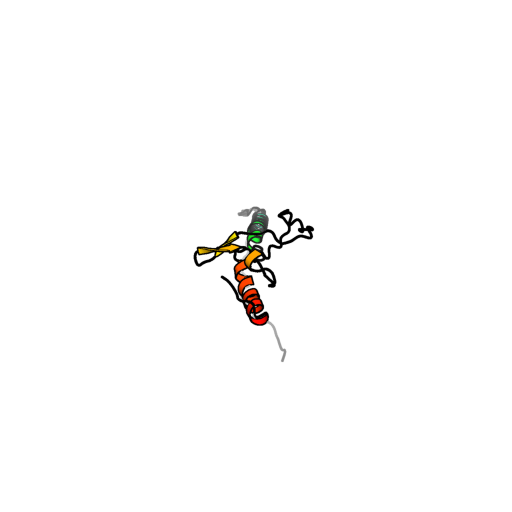4 O O . LEU A 1 90 ? -8.594 -14.215 1.378 1.00 87.69 90 LEU A O 1
ATOM 698 N N . ASP A 1 91 ? -9.056 -13.151 3.306 1.00 91.75 91 ASP A N 1
ATOM 699 C CA . ASP A 1 91 ? -10.052 -14.106 3.801 1.00 91.75 91 ASP A CA 1
ATOM 700 C C . ASP A 1 91 ? -11.471 -13.775 3.291 1.00 91.75 91 ASP A C 1
ATOM 702 O O . ASP A 1 91 ? -12.439 -14.481 3.584 1.00 91.75 91 ASP A O 1
ATOM 706 N N . GLY A 1 92 ? -11.620 -12.696 2.512 1.00 92.75 92 GLY A N 1
ATOM 707 C CA . GLY A 1 92 ? -12.895 -12.216 1.986 1.00 92.75 92 GLY A CA 1
ATOM 708 C C . GLY A 1 92 ? -13.734 -11.432 2.999 1.00 92.75 92 GLY A C 1
ATOM 709 O O . GLY A 1 92 ? -14.880 -11.086 2.689 1.00 92.75 92 GLY A O 1
ATOM 710 N N . ILE A 1 93 ? -13.184 -11.134 4.181 1.00 91.44 93 ILE A N 1
ATOM 711 C CA . ILE A 1 93 ? -13.848 -10.365 5.233 1.00 91.44 93 ILE A CA 1
ATOM 712 C C . ILE A 1 93 ? -13.731 -8.883 4.893 1.00 91.44 93 ILE A C 1
ATOM 714 O O . ILE A 1 93 ? -12.656 -8.376 4.579 1.00 91.44 93 ILE A O 1
ATOM 718 N N . GLU A 1 94 ? -14.846 -8.163 4.960 1.00 93.69 94 GLU A N 1
ATOM 719 C CA . GLU A 1 94 ? -14.837 -6.714 4.782 1.00 93.69 94 GLU A CA 1
ATOM 720 C C . GLU A 1 94 ? -14.155 -6.035 5.979 1.00 93.69 94 GLU A C 1
ATOM 722 O O . GLU A 1 94 ? -14.513 -6.266 7.136 1.00 93.69 94 GLU A O 1
ATOM 727 N N . ARG A 1 95 ? -13.162 -5.193 5.691 1.00 91.00 95 ARG A N 1
ATOM 728 C CA . ARG A 1 95 ? -12.415 -4.381 6.653 1.00 91.00 95 ARG A CA 1
ATOM 729 C C . ARG A 1 95 ? -12.571 -2.914 6.301 1.00 91.00 95 ARG A C 1
ATOM 731 O O . ARG A 1 95 ? -12.482 -2.547 5.130 1.00 91.00 95 ARG A O 1
ATOM 738 N N . SER A 1 96 ? -12.750 -2.079 7.316 1.00 93.19 96 SER A N 1
ATOM 739 C CA . SER A 1 96 ? -12.736 -0.624 7.189 1.00 93.19 96 SER A CA 1
ATOM 740 C C . SER A 1 96 ? -11.493 -0.035 7.852 1.00 93.19 96 SER A C 1
ATOM 742 O O . SER A 1 96 ? -10.982 -0.575 8.835 1.00 93.19 96 SER A O 1
ATOM 744 N N . LEU A 1 97 ? -10.998 1.104 7.360 1.00 90.50 97 LEU A N 1
ATOM 745 C CA . LEU A 1 97 ? -9.910 1.817 8.044 1.00 90.50 97 LEU A CA 1
ATOM 746 C C . LEU A 1 97 ? -10.321 2.288 9.447 1.00 90.50 97 LEU A C 1
ATOM 748 O O . LEU A 1 97 ? -9.480 2.375 10.345 1.00 90.50 97 LEU A O 1
ATOM 752 N N . SER A 1 98 ? -11.615 2.526 9.667 1.00 92.06 98 SER A N 1
ATOM 753 C CA . SER A 1 98 ? -12.151 2.858 10.987 1.00 92.06 98 SER A CA 1
ATOM 754 C C . SER A 1 98 ? -11.977 1.741 12.025 1.00 92.06 98 SER A C 1
ATOM 756 O O . SER A 1 98 ? -11.849 2.048 13.211 1.00 92.06 98 SER A O 1
ATOM 758 N N . ASP A 1 99 ? -11.865 0.474 11.611 1.00 90.06 99 ASP A N 1
ATOM 759 C CA . ASP A 1 99 ? -11.620 -0.655 12.526 1.00 90.06 99 ASP A CA 1
ATOM 760 C C . ASP A 1 99 ? -10.237 -0.582 13.198 1.00 90.06 99 ASP A C 1
ATOM 762 O O . ASP A 1 99 ? -9.986 -1.220 14.225 1.00 90.06 99 ASP A O 1
ATOM 766 N N . PHE A 1 100 ? -9.322 0.210 12.633 1.00 88.44 100 PHE A N 1
ATOM 767 C CA . PHE A 1 100 ? -7.951 0.358 13.112 1.00 88.44 100 PHE A CA 1
ATOM 768 C C . PHE A 1 100 ? -7.702 1.666 13.873 1.00 88.44 100 PHE A C 1
ATOM 770 O O . PHE A 1 100 ? -6.549 1.990 14.171 1.00 88.44 100 PHE A O 1
ATOM 777 N N . ARG A 1 101 ? -8.748 2.426 14.233 1.00 88.94 101 ARG A N 1
ATOM 778 C CA . ARG A 1 101 ? -8.571 3.650 15.031 1.00 88.94 101 ARG A CA 1
ATOM 779 C C . ARG A 1 101 ? -7.852 3.368 16.353 1.00 88.94 101 ARG A C 1
ATOM 781 O O . ARG A 1 101 ? -8.041 2.334 16.988 1.00 88.94 101 ARG A O 1
ATOM 788 N N . GLY A 1 102 ? -7.006 4.314 16.760 1.00 89.00 102 GLY A N 1
ATOM 789 C CA . GLY A 1 102 ? -6.150 4.180 17.943 1.00 89.00 102 GLY A CA 1
ATOM 790 C C . GLY A 1 102 ? -4.873 3.364 17.710 1.00 89.00 102 GLY A C 1
ATOM 791 O O . GLY A 1 102 ? -4.065 3.248 18.627 1.00 89.00 102 GLY A O 1
ATOM 792 N N . LYS A 1 103 ? -4.659 2.831 16.499 1.00 86.19 103 LYS A N 1
ATOM 793 C CA . LYS A 1 103 ? -3.409 2.183 16.084 1.00 86.19 103 LYS A CA 1
ATOM 794 C C . LYS A 1 103 ? -2.709 3.029 15.026 1.00 86.19 103 LYS A C 1
ATOM 796 O O . LYS A 1 103 ? -3.361 3.661 14.197 1.00 86.19 103 LYS A O 1
ATOM 801 N N . THR A 1 104 ? -1.381 3.002 15.023 1.00 87.44 104 THR A N 1
ATOM 802 C CA . THR A 1 104 ? -0.598 3.521 13.897 1.00 87.44 104 THR A CA 1
ATOM 803 C C . THR A 1 104 ? -0.710 2.536 12.740 1.00 87.44 104 THR A C 1
ATOM 805 O O . THR A 1 104 ? -0.333 1.373 12.885 1.00 87.44 104 THR A O 1
ATOM 808 N N . VAL A 1 105 ? -1.244 2.990 11.606 1.00 87.88 105 VAL A N 1
ATOM 809 C CA . VAL A 1 105 ? -1.478 2.159 10.418 1.00 87.88 105 VAL A CA 1
ATOM 810 C C . VAL A 1 105 ? -0.669 2.703 9.252 1.00 87.88 105 VAL A C 1
ATOM 812 O O . VAL A 1 105 ? -0.759 3.886 8.930 1.00 87.88 105 VAL A O 1
ATOM 815 N N . LEU A 1 106 ? 0.088 1.821 8.602 1.00 88.81 106 LEU A N 1
ATOM 816 C CA . LEU A 1 106 ? 0.710 2.082 7.311 1.00 88.81 106 LEU A CA 1
ATOM 817 C C . LEU A 1 106 ? -0.130 1.407 6.224 1.00 88.81 106 LEU A C 1
ATOM 819 O O . LEU A 1 106 ? -0.205 0.181 6.179 1.00 88.81 106 LEU A O 1
ATOM 823 N N . LEU A 1 107 ? -0.753 2.204 5.355 1.00 87.94 107 LEU A N 1
ATOM 824 C CA . LEU A 1 107 ? -1.487 1.711 4.191 1.00 87.94 107 LEU A CA 1
ATOM 825 C C . LEU A 1 107 ? -0.595 1.812 2.951 1.00 87.94 107 LEU A C 1
ATOM 827 O O . LEU A 1 107 ? -0.177 2.905 2.576 1.00 87.94 107 LEU A O 1
ATOM 831 N N . HIS A 1 108 ? -0.310 0.675 2.324 1.00 87.88 108 HIS A N 1
ATOM 832 C CA . HIS A 1 108 ? 0.581 0.583 1.173 1.00 87.88 108 HIS A CA 1
ATOM 833 C C . HIS A 1 108 ? -0.170 0.012 -0.035 1.00 87.88 108 HIS A C 1
ATOM 835 O O . HIS A 1 108 ? -0.556 -1.157 -0.037 1.00 87.88 108 HIS A O 1
ATOM 841 N N . PHE A 1 109 ? -0.391 0.836 -1.061 1.00 87.94 109 PHE A N 1
ATOM 842 C CA . PHE A 1 109 ? -1.057 0.423 -2.298 1.00 87.94 109 PHE A CA 1
ATOM 843 C C . PHE A 1 109 ? -0.041 -0.200 -3.259 1.00 87.94 109 PHE A C 1
ATOM 845 O O . PHE A 1 109 ? 0.900 0.465 -3.681 1.00 87.94 109 PHE A O 1
ATOM 852 N N . TRP A 1 110 ? -0.235 -1.469 -3.618 1.00 89.69 110 TRP A N 1
ATOM 853 C CA . TRP A 1 110 ? 0.693 -2.223 -4.462 1.00 89.69 110 TRP A CA 1
ATOM 854 C C . TRP A 1 110 ? -0.045 -3.156 -5.425 1.00 89.69 110 TRP A C 1
ATOM 856 O O . TRP A 1 110 ? -1.255 -3.355 -5.325 1.00 89.69 110 TRP A O 1
ATOM 866 N N . ALA A 1 111 ? 0.706 -3.754 -6.349 1.00 87.25 111 ALA A N 1
ATOM 867 C CA . ALA A 1 111 ? 0.207 -4.783 -7.252 1.00 87.25 111 ALA A CA 1
ATOM 868 C C . ALA A 1 111 ? 1.278 -5.850 -7.520 1.00 87.25 111 ALA A C 1
ATOM 870 O O . ALA A 1 111 ? 2.473 -5.559 -7.473 1.00 87.25 111 ALA A O 1
ATOM 871 N N . SER A 1 112 ? 0.864 -7.079 -7.843 1.00 86.94 112 SER A N 1
ATOM 872 C CA . SER A 1 112 ? 1.766 -8.227 -8.064 1.00 86.94 112 SER A CA 1
ATOM 873 C C . SER A 1 112 ? 2.772 -8.032 -9.201 1.00 86.94 112 SER A C 1
ATOM 875 O O . SER A 1 112 ? 3.856 -8.607 -9.185 1.00 86.94 112 SER A O 1
ATOM 877 N N . TRP A 1 113 ? 2.429 -7.188 -10.165 1.00 89.44 113 TRP A N 1
ATOM 878 C CA . TRP A 1 113 ? 3.256 -6.821 -11.311 1.00 89.44 113 TRP A CA 1
ATOM 879 C C . TRP A 1 113 ? 4.075 -5.538 -11.081 1.00 89.44 113 TRP A C 1
ATOM 881 O O . TRP A 1 113 ? 4.813 -5.118 -11.969 1.00 89.44 113 TRP A O 1
ATOM 891 N N . CYS A 1 114 ? 3.967 -4.905 -9.907 1.00 89.12 114 CYS A N 1
ATOM 892 C CA . CYS A 1 114 ? 4.766 -3.733 -9.560 1.00 89.12 114 CYS A CA 1
ATOM 893 C C . CYS A 1 114 ? 6.158 -4.162 -9.073 1.00 89.12 114 CYS A C 1
ATOM 895 O O . CYS A 1 114 ? 6.349 -4.498 -7.904 1.00 89.12 114 CYS A O 1
ATOM 897 N N . GLU A 1 115 ? 7.139 -4.135 -9.974 1.00 88.81 115 GLU A N 1
ATOM 898 C CA . GLU A 1 115 ? 8.533 -4.476 -9.666 1.00 88.81 115 GLU A CA 1
ATOM 899 C C . GLU A 1 115 ? 9.159 -3.606 -8.553 1.00 88.81 115 GLU A C 1
ATOM 901 O O . GLU A 1 115 ? 9.657 -4.191 -7.592 1.00 88.81 115 GLU A O 1
ATOM 906 N N . PRO A 1 116 ? 9.090 -2.255 -8.576 1.00 86.50 116 PRO A N 1
ATOM 907 C CA . PRO A 1 116 ? 9.656 -1.454 -7.485 1.00 86.50 116 PRO A CA 1
ATOM 908 C C . PRO A 1 116 ? 8.971 -1.730 -6.135 1.00 86.50 116 PRO A C 1
ATOM 910 O O . PRO A 1 116 ? 9.654 -1.923 -5.134 1.00 86.50 116 PRO A O 1
ATOM 913 N N . CYS A 1 117 ? 7.642 -1.897 -6.106 1.00 88.62 117 CYS A N 1
ATOM 914 C CA . CYS A 1 117 ? 6.912 -2.228 -4.877 1.00 88.62 117 CYS A CA 1
ATOM 915 C C . CYS A 1 117 ? 7.397 -3.549 -4.247 1.00 88.62 117 CYS A C 1
ATOM 917 O O . CYS A 1 117 ? 7.518 -3.666 -3.027 1.00 88.62 117 CYS A O 1
ATOM 919 N N . ARG A 1 118 ? 7.693 -4.562 -5.076 1.00 89.31 118 ARG A N 1
ATOM 920 C CA . ARG A 1 118 ? 8.206 -5.861 -4.608 1.00 89.31 118 ARG A CA 1
ATOM 921 C C . ARG A 1 118 ? 9.591 -5.742 -3.974 1.00 89.31 118 ARG A C 1
ATOM 923 O O . ARG A 1 118 ? 9.887 -6.491 -3.044 1.00 89.31 118 ARG A O 1
ATOM 930 N N . GLN A 1 119 ? 10.420 -4.815 -4.451 1.00 91.50 119 GLN A N 1
ATOM 931 C CA . GLN A 1 119 ? 11.747 -4.553 -3.888 1.00 91.50 119 GLN A CA 1
ATOM 932 C C . GLN A 1 119 ? 11.673 -3.848 -2.522 1.00 91.50 119 GLN A C 1
ATOM 934 O O . GLN A 1 119 ? 12.577 -4.015 -1.705 1.00 91.50 119 GLN A O 1
ATOM 939 N N . GLU A 1 120 ? 10.586 -3.125 -2.231 1.00 89.81 120 GLU A N 1
ATOM 940 C CA . GLU A 1 120 ? 10.375 -2.407 -0.962 1.00 89.81 120 GLU A CA 1
ATOM 941 C C . GLU A 1 120 ? 9.836 -3.299 0.174 1.00 89.81 120 GLU A C 1
ATOM 943 O O . GLU A 1 120 ? 10.064 -3.033 1.359 1.00 89.81 120 GLU A O 1
ATOM 948 N N . PHE A 1 121 ? 9.167 -4.406 -0.156 1.00 90.62 121 PHE A N 1
ATOM 949 C CA . PHE A 1 121 ? 8.566 -5.315 0.828 1.00 90.62 121 PHE A CA 1
ATOM 950 C C . PHE A 1 121 ? 9.496 -5.856 1.919 1.00 90.62 121 PHE A C 1
ATOM 952 O O . PHE A 1 121 ? 9.059 -5.898 3.073 1.00 90.62 121 PHE A O 1
ATOM 959 N N . PRO A 1 122 ? 10.762 -6.229 1.650 1.00 90.88 122 PRO A N 1
ATOM 960 C CA . PRO A 1 122 ? 11.676 -6.652 2.708 1.00 90.88 122 PRO A CA 1
ATOM 961 C C . PRO A 1 122 ? 11.878 -5.575 3.783 1.00 90.88 122 PRO A C 1
ATOM 963 O O . PRO A 1 122 ? 11.936 -5.884 4.975 1.00 90.88 122 PRO A O 1
ATOM 966 N N . ALA A 1 123 ? 11.935 -4.301 3.383 1.00 90.62 123 ALA A N 1
ATOM 967 C CA . ALA A 1 123 ? 12.070 -3.188 4.316 1.00 90.62 123 ALA A CA 1
ATOM 968 C C . ALA A 1 123 ? 10.789 -2.990 5.144 1.00 90.62 123 ALA A C 1
ATOM 970 O O . ALA A 1 123 ? 10.872 -2.820 6.362 1.00 90.62 123 ALA A O 1
ATOM 971 N N . LEU A 1 124 ? 9.609 -3.094 4.522 1.00 89.94 124 LEU A N 1
ATOM 972 C CA . LEU A 1 124 ? 8.323 -3.020 5.227 1.00 89.94 124 LEU A CA 1
ATOM 973 C C . LEU A 1 124 ? 8.125 -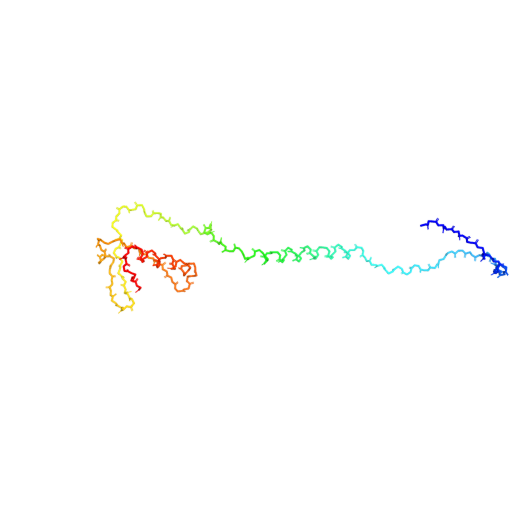4.185 6.206 1.00 89.94 124 LEU A C 1
ATOM 975 O O . LEU A 1 124 ? 7.678 -3.980 7.334 1.00 89.94 124 LEU A O 1
ATOM 979 N N . SER A 1 125 ? 8.531 -5.399 5.827 1.00 87.69 125 SER A N 1
ATOM 980 C CA . SER A 1 125 ? 8.502 -6.560 6.723 1.00 87.69 125 SER A CA 1
ATOM 981 C C . SER A 1 125 ? 9.396 -6.350 7.944 1.00 87.69 125 SER A C 1
ATOM 983 O O . SER A 1 125 ? 9.020 -6.725 9.056 1.00 87.69 125 SER A O 1
ATOM 985 N N . LYS A 1 126 ? 10.566 -5.727 7.759 1.00 90.69 126 LYS A N 1
ATOM 986 C CA . LYS A 1 126 ? 11.455 -5.359 8.864 1.00 90.69 126 LYS A CA 1
ATOM 987 C C . LYS A 1 126 ? 10.839 -4.273 9.747 1.00 90.69 126 LYS A C 1
ATOM 989 O O . LYS A 1 126 ? 10.965 -4.344 10.964 1.00 90.69 126 LYS A O 1
ATOM 994 N N . LEU A 1 127 ? 10.154 -3.290 9.163 1.00 89.19 127 LEU A N 1
ATOM 995 C CA . LEU A 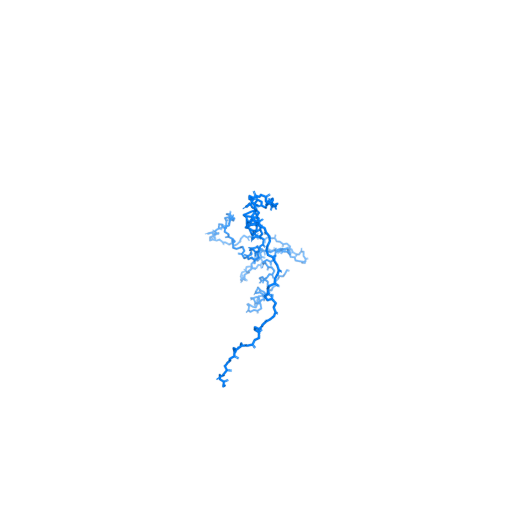1 127 ? 9.439 -2.263 9.924 1.00 89.19 127 LEU A CA 1
ATOM 996 C C . LEU A 1 127 ? 8.332 -2.876 10.796 1.00 89.19 127 LEU A C 1
ATOM 998 O O . LEU A 1 127 ? 8.186 -2.502 11.962 1.00 89.19 127 LEU A O 1
ATOM 1002 N N . ALA A 1 128 ? 7.582 -3.842 10.265 1.00 86.88 128 ALA A N 1
ATOM 1003 C CA . ALA A 1 128 ? 6.535 -4.530 11.014 1.00 86.88 128 ALA A CA 1
ATOM 10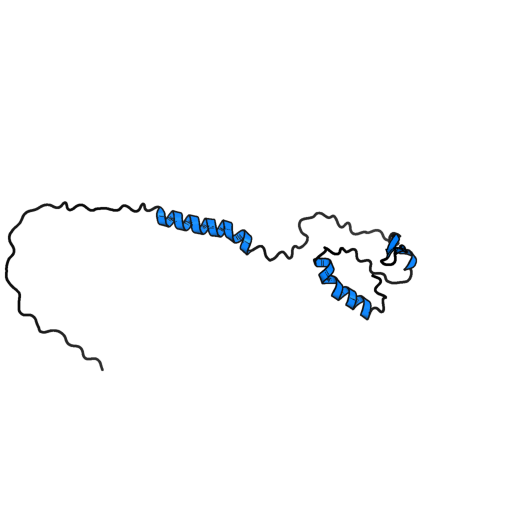04 C C . ALA A 1 128 ? 7.098 -5.289 12.230 1.00 86.88 128 ALA A C 1
ATOM 1006 O O . ALA A 1 128 ? 6.559 -5.179 13.332 1.00 86.88 128 ALA A O 1
ATOM 1007 N N . SER A 1 129 ? 8.231 -5.986 12.064 1.00 86.62 129 SER A N 1
ATOM 1008 C CA . SER A 1 129 ? 8.834 -6.769 13.150 1.00 86.62 129 SER A CA 1
ATOM 1009 C C . SER A 1 129 ? 9.374 -5.909 14.295 1.00 86.62 129 SER A C 1
ATOM 1011 O O . SER A 1 129 ? 9.211 -6.282 15.455 1.00 86.62 129 SER A O 1
ATOM 1013 N N . ILE A 1 130 ? 9.963 -4.744 14.001 1.00 88.19 130 ILE A N 1
ATOM 1014 C CA . ILE A 1 130 ? 10.491 -3.845 15.044 1.00 88.19 130 ILE A CA 1
ATOM 1015 C C . ILE A 1 130 ? 9.401 -3.036 15.751 1.00 88.19 130 ILE A C 1
ATOM 1017 O O . ILE A 1 130 ? 9.575 -2.651 16.902 1.00 88.19 130 ILE A O 1
ATOM 1021 N N . SER A 1 131 ? 8.285 -2.756 15.074 1.00 82.12 131 SER A N 1
ATOM 1022 C CA . SER A 1 131 ? 7.203 -1.925 15.618 1.00 82.12 131 SER A CA 1
ATOM 1023 C C . SER A 1 131 ? 6.185 -2.719 16.440 1.00 82.12 131 SER A C 1
ATOM 1025 O O . SER A 1 131 ? 5.248 -2.133 16.979 1.00 82.12 131 SER A O 1
ATOM 1027 N N . GLY A 1 132 ? 6.340 -4.047 16.532 1.00 75.19 132 GLY A N 1
ATOM 1028 C CA . GLY A 1 132 ? 5.352 -4.926 17.163 1.00 75.19 132 GLY A CA 1
ATOM 1029 C C . GLY A 1 132 ? 3.988 -4.871 16.467 1.00 75.19 132 GLY A C 1
ATOM 1030 O O . GLY A 1 132 ? 2.972 -5.228 17.064 1.00 75.19 132 GLY A O 1
ATOM 1031 N N . THR A 1 133 ? 3.945 -4.385 15.220 1.00 71.81 133 THR A N 1
ATOM 1032 C CA . THR A 1 133 ? 2.709 -4.257 14.455 1.00 71.81 133 THR A CA 1
ATOM 1033 C C . THR A 1 133 ? 2.417 -5.567 13.743 1.00 71.81 133 THR A C 1
ATOM 1035 O O . THR A 1 133 ? 3.295 -6.250 13.217 1.00 71.81 133 THR A O 1
ATOM 1038 N N . LYS A 1 134 ? 1.145 -5.953 13.752 1.00 69.00 134 LYS A N 1
ATOM 1039 C CA . LYS A 1 134 ? 0.691 -7.135 13.031 1.00 69.00 134 LYS A CA 1
ATOM 1040 C C . LYS A 1 134 ? 0.676 -6.807 11.537 1.00 69.00 134 LYS A C 1
ATOM 1042 O O . LYS A 1 134 ? -0.066 -5.919 11.126 1.00 69.00 134 LYS A O 1
ATOM 1047 N N . ALA A 1 135 ? 1.495 -7.505 10.753 1.00 66.44 135 ALA A N 1
ATOM 1048 C CA . ALA A 1 135 ? 1.444 -7.447 9.297 1.00 66.44 135 ALA A CA 1
ATOM 1049 C C . ALA A 1 135 ? 0.185 -8.190 8.833 1.00 66.44 135 ALA A C 1
ATOM 1051 O O . ALA A 1 135 ? 0.106 -9.413 8.930 1.00 66.44 135 ALA A O 1
ATOM 1052 N N . TRP A 1 136 ? -0.828 -7.436 8.419 1.00 61.34 136 TRP A N 1
ATOM 1053 C CA . TRP A 1 136 ? -2.030 -7.975 7.795 1.00 61.34 136 TRP A CA 1
ATOM 1054 C C . TRP A 1 136 ? -1.787 -7.982 6.286 1.00 61.34 136 TRP A C 1
ATOM 1056 O O . TRP A 1 136 ? -1.499 -6.930 5.714 1.00 61.34 136 TRP A O 1
ATOM 1066 N N . SER A 1 137 ? -1.806 -9.174 5.692 1.00 49.78 137 SER A N 1
ATOM 1067 C CA . SER A 1 137 ? -1.728 -9.395 4.245 1.00 49.78 137 SER A CA 1
ATOM 1068 C C . SER A 1 137 ? -3.119 -9.501 3.657 1.00 49.78 137 SER A C 1
ATOM 1070 O O . SER A 1 137 ? -3.908 -10.268 4.257 1.00 49.78 137 SER A O 1
#